Protein AF-A0A962CZW8-F1 (afdb_monomer_lite)

Radius of gyration: 14.14 Å; chains: 1; bounding box: 28×34×34 Å

Sequence (91 aa):
MNDSSAKNLCGFNDWRVPTSQELISIVDNSVTGPSIDSSYFPNTNSWYFWTASPSAYYPSGALCINFFDGSICNNWRGGEIEHVRLVRSGQ

Secondary structure (DSSP, 8-state):
--------BTTB--EEPPPHHHHHHTB-TT--SS-B-TTTSTT--SSEEEEEEEPSS-TTEEEEEETTT--EEEEETT-TT-B---EE---

pLDDT: mean 79.54, std 13.83, range [39.09, 92.12]

Foldseek 3Di:
DDDDPLPCDVPDSQWDFAALVVLLVQAQQVDFQFRGDCVVVPPDGQFWAFGPAAFPVDPQWGWIAGRRRRDIDIDHPPDPGHDTDIDGPDD

Structure (mmCIF, N/CA/C/O backbone):
data_AF-A0A962CZW8-F1
#
_entry.id   AF-A0A962CZW8-F1
#
loop_
_atom_site.group_PDB
_atom_site.id
_atom_site.type_symbol
_atom_site.label_atom_id
_atom_site.label_alt_id
_atom_site.label_comp_id
_atom_site.label_asym_id
_atom_site.label_entity_id
_atom_site.label_seq_id
_atom_site.pdbx_PDB_ins_code
_atom_site.Cartn_x
_atom_site.Cartn_y
_atom_site.Cartn_z
_atom_site.occupancy
_atom_site.B_iso_or_equiv
_atom_site.auth_seq_id
_atom_site.auth_comp_id
_atom_site.auth_asym_id
_atom_site.auth_atom_id
_atom_site.pdbx_PDB_model_num
ATOM 1 N N . MET A 1 1 ? 10.640 -26.330 -20.959 1.00 39.16 1 MET A N 1
ATOM 2 C CA . MET A 1 1 ? 11.134 -25.569 -19.791 1.00 39.16 1 MET A CA 1
ATOM 3 C C . MET A 1 1 ? 10.159 -24.402 -19.626 1.00 39.16 1 MET A C 1
ATOM 5 O O . MET A 1 1 ? 10.266 -23.462 -20.392 1.00 39.16 1 MET A O 1
ATOM 9 N N . ASN A 1 2 ? 8.959 -24.605 -19.070 1.00 42.38 2 ASN A N 1
ATOM 10 C CA . ASN A 1 2 ? 8.574 -24.619 -17.643 1.00 42.38 2 ASN A CA 1
ATOM 11 C C . ASN A 1 2 ? 8.931 -23.326 -16.895 1.00 42.38 2 ASN A C 1
ATOM 13 O O . ASN A 1 2 ? 10.039 -23.256 -16.386 1.00 42.38 2 ASN A O 1
ATOM 17 N N . ASP A 1 3 ? 7.985 -22.378 -16.836 1.00 39.09 3 ASP A N 1
ATOM 18 C CA . ASP A 1 3 ? 7.575 -21.543 -15.679 1.00 39.09 3 ASP A CA 1
ATOM 19 C C . ASP A 1 3 ? 6.552 -20.501 -16.208 1.00 39.09 3 ASP A C 1
ATOM 21 O O . ASP A 1 3 ? 6.732 -20.004 -17.311 1.00 39.09 3 ASP A O 1
ATOM 25 N N . SER A 1 4 ? 5.423 -20.129 -15.609 1.00 46.62 4 SER A N 1
ATOM 26 C CA . SER A 1 4 ? 4.929 -20.262 -14.247 1.00 46.62 4 SER A CA 1
ATOM 27 C C . SER A 1 4 ? 3.403 -20.244 -14.301 1.00 46.62 4 SER A C 1
ATOM 29 O O . SER A 1 4 ? 2.785 -19.341 -14.865 1.00 46.62 4 SER A O 1
ATOM 31 N N . SER A 1 5 ? 2.785 -21.249 -13.701 1.00 43.25 5 SER A N 1
ATOM 32 C CA . SER A 1 5 ? 1.351 -21.318 -13.451 1.00 43.25 5 SER A CA 1
ATOM 33 C C . SER A 1 5 ? 0.895 -20.044 -12.739 1.00 43.25 5 SER A C 1
ATOM 35 O O . SER A 1 5 ? 1.297 -19.805 -11.598 1.00 43.25 5 SER A O 1
ATOM 37 N N . ALA A 1 6 ? 0.029 -19.258 -13.386 1.00 51.84 6 ALA A N 1
ATOM 38 C CA . ALA A 1 6 ? -0.872 -18.350 -12.692 1.00 51.84 6 ALA A CA 1
ATOM 39 C C . ALA A 1 6 ? -1.610 -19.199 -11.652 1.00 51.84 6 ALA A C 1
ATOM 41 O O . ALA A 1 6 ? -2.502 -19.982 -11.984 1.00 51.84 6 ALA A O 1
ATOM 42 N N . LYS A 1 7 ? -1.119 -19.174 -10.409 1.00 55.78 7 LYS A N 1
ATOM 43 C CA . LYS A 1 7 ? -1.694 -19.933 -9.305 1.00 55.78 7 LYS A CA 1
ATOM 44 C C . LYS A 1 7 ? -3.150 -19.494 -9.222 1.00 55.78 7 LYS A C 1
ATOM 46 O O . LYS A 1 7 ? -3.404 -18.323 -8.963 1.00 55.78 7 LYS A O 1
ATOM 51 N N . ASN A 1 8 ? -4.071 -20.423 -9.477 1.00 53.66 8 ASN A N 1
ATOM 52 C CA . ASN A 1 8 ? -5.500 -20.253 -9.234 1.00 53.66 8 ASN A CA 1
ATOM 53 C C . ASN A 1 8 ? -5.703 -19.993 -7.737 1.00 53.66 8 ASN A C 1
ATOM 55 O O . ASN A 1 8 ? -5.972 -20.909 -6.962 1.00 53.66 8 ASN A O 1
ATOM 59 N N . LEU A 1 9 ? -5.511 -18.751 -7.310 1.00 59.34 9 LEU A N 1
ATOM 60 C CA . LEU A 1 9 ? -5.773 -18.326 -5.948 1.00 59.34 9 LEU A CA 1
ATOM 61 C C . LEU A 1 9 ? -7.285 -18.144 -5.852 1.00 59.34 9 LEU A C 1
ATOM 63 O O . LEU A 1 9 ? -7.874 -17.341 -6.574 1.00 59.34 9 LEU A O 1
ATOM 67 N N . CYS A 1 10 ? -7.925 -18.965 -5.020 1.00 63.62 10 CYS A N 1
ATOM 68 C CA . CYS A 1 10 ? -9.380 -18.979 -4.840 1.00 63.62 10 CYS A CA 1
ATOM 69 C C . CYS A 1 10 ? -10.190 -19.163 -6.144 1.00 63.62 10 CYS A C 1
ATOM 71 O O . CYS A 1 10 ? -11.310 -18.674 -6.237 1.00 63.62 10 CYS A O 1
ATOM 73 N N . GLY A 1 11 ? -9.635 -19.860 -7.147 1.00 67.06 11 GLY A N 1
ATOM 74 C CA . GLY A 1 11 ? -10.302 -20.106 -8.438 1.00 67.06 11 GLY A CA 1
ATOM 75 C C . GLY A 1 11 ? -10.219 -18.953 -9.445 1.00 67.06 11 GLY A C 1
ATOM 76 O O . GLY A 1 11 ? -10.850 -19.020 -10.495 1.00 67.06 11 GLY A O 1
ATOM 77 N N . PHE A 1 12 ? -9.432 -17.923 -9.135 1.00 69.38 12 PHE A N 1
ATOM 78 C CA . PHE A 1 12 ? -9.227 -16.747 -9.971 1.00 69.38 12 PHE A CA 1
ATOM 79 C C . PHE A 1 12 ? -7.768 -16.663 -10.430 1.00 69.38 12 PHE A C 1
ATOM 81 O O . PHE A 1 12 ? -6.843 -17.003 -9.684 1.00 69.38 12 PHE A O 1
ATOM 88 N N . ASN A 1 13 ? -7.566 -16.215 -11.667 1.00 73.38 13 ASN A N 1
ATOM 89 C CA . ASN A 1 13 ? -6.258 -16.036 -12.308 1.00 73.38 13 ASN A CA 1
ATOM 90 C C . ASN A 1 13 ? -5.966 -14.562 -12.648 1.00 73.38 13 ASN A C 1
ATOM 92 O O . ASN A 1 13 ? -4.865 -14.231 -13.074 1.00 73.38 13 ASN A O 1
ATOM 96 N N . ASP A 1 14 ? -6.935 -13.682 -12.406 1.00 79.44 14 ASP A N 1
ATOM 97 C CA . ASP A 1 14 ? -6.953 -12.244 -12.666 1.00 79.44 14 ASP A CA 1
ATOM 98 C C . ASP A 1 14 ? -6.378 -11.413 -11.504 1.00 79.44 14 ASP A C 1
ATOM 100 O O . ASP A 1 14 ? -6.630 -10.211 -11.401 1.00 79.44 14 ASP A O 1
ATOM 104 N N . TRP A 1 15 ? -5.595 -12.029 -10.618 1.00 80.88 15 TRP A N 1
ATOM 105 C CA . TRP A 1 15 ? -4.962 -11.330 -9.503 1.00 80.88 15 TRP A CA 1
ATOM 106 C C . TRP A 1 15 ? -3.840 -10.419 -9.980 1.00 80.88 15 TRP A C 1
ATOM 108 O O . TRP A 1 15 ? -2.917 -10.845 -10.673 1.00 80.88 15 TRP A O 1
ATOM 118 N N . ARG A 1 16 ? -3.878 -9.169 -9.530 1.00 85.06 16 ARG A N 1
ATOM 119 C CA . ARG A 1 16 ? -2.809 -8.196 -9.740 1.00 85.06 16 ARG A CA 1
ATOM 120 C C . ARG A 1 16 ? -2.475 -7.462 -8.452 1.00 85.06 16 ARG A C 1
ATOM 122 O O . ARG A 1 16 ? -3.228 -7.480 -7.478 1.00 85.06 16 ARG A O 1
ATOM 129 N N . VAL A 1 17 ? -1.345 -6.770 -8.473 1.00 82.62 17 VAL A N 1
ATOM 130 C CA . VAL A 1 17 ? -0.981 -5.823 -7.418 1.00 82.62 17 VAL A CA 1
ATOM 131 C C . VAL A 1 17 ? -1.844 -4.552 -7.571 1.00 82.62 17 VAL A C 1
ATOM 133 O O . VAL A 1 17 ? -2.039 -4.087 -8.701 1.00 82.62 17 VAL A O 1
ATOM 136 N N . PRO A 1 18 ? -2.396 -3.995 -6.481 1.00 86.38 18 PRO A N 1
ATOM 137 C CA . PRO A 1 18 ? -3.178 -2.767 -6.491 1.00 86.38 18 PRO A CA 1
ATOM 138 C C . PRO A 1 18 ? -2.305 -1.562 -6.802 1.00 86.38 18 PRO A C 1
ATOM 140 O O . PRO A 1 18 ? -1.124 -1.521 -6.466 1.00 86.38 18 PRO A O 1
ATOM 143 N N . THR A 1 19 ? -2.890 -0.549 -7.418 1.00 89.44 19 THR A N 1
ATOM 144 C CA . THR A 1 19 ? -2.263 0.765 -7.560 1.00 89.44 19 THR A CA 1
ATOM 145 C C . THR A 1 19 ? -2.248 1.501 -6.218 1.00 89.44 19 THR A C 1
ATOM 147 O O . THR A 1 19 ? -2.983 1.168 -5.286 1.00 89.44 19 THR A O 1
ATOM 150 N N . SER A 1 20 ? -1.417 2.537 -6.111 1.00 88.38 20 SER A N 1
ATOM 151 C CA . SER A 1 20 ? -1.390 3.398 -4.923 1.00 88.38 20 SER A CA 1
ATOM 152 C C . SER A 1 20 ? -2.741 4.055 -4.644 1.00 88.38 20 SER A C 1
ATOM 154 O O . SER A 1 20 ? -3.137 4.143 -3.489 1.00 88.38 20 SER A O 1
ATOM 156 N N . GLN A 1 21 ? -3.480 4.453 -5.681 1.00 88.25 21 GLN A N 1
ATOM 157 C CA . GLN A 1 21 ? -4.808 5.052 -5.531 1.00 88.25 21 GLN A CA 1
ATOM 158 C C . GLN A 1 21 ? -5.819 4.067 -4.936 1.00 88.25 21 GLN A C 1
ATOM 160 O O . GLN A 1 21 ? -6.605 4.449 -4.075 1.00 88.25 21 GLN A O 1
ATOM 165 N N . GLU A 1 22 ? -5.769 2.798 -5.345 1.00 89.88 22 GLU A N 1
ATOM 166 C CA . GLU A 1 22 ? -6.649 1.762 -4.797 1.00 89.88 22 GLU A CA 1
ATOM 167 C C . GLU A 1 22 ? -6.366 1.512 -3.316 1.00 89.88 22 GLU A C 1
ATOM 169 O O . GLU A 1 22 ? -7.300 1.487 -2.518 1.00 89.88 22 GLU A O 1
ATOM 174 N N . LEU A 1 23 ? -5.092 1.390 -2.921 1.00 88.31 23 LEU A N 1
ATOM 175 C CA . LEU A 1 23 ? -4.751 1.223 -1.505 1.00 88.31 23 LEU A CA 1
ATOM 176 C C . LEU A 1 23 ? -5.091 2.464 -0.674 1.00 88.31 23 LEU A C 1
ATOM 178 O O . LEU A 1 23 ? -5.605 2.317 0.424 1.00 88.31 23 LEU A O 1
ATOM 182 N N . ILE A 1 24 ? -4.865 3.674 -1.186 1.00 89.00 24 ILE A N 1
ATOM 183 C CA . ILE A 1 24 ? -5.225 4.908 -0.470 1.00 89.00 24 ILE A CA 1
ATOM 184 C C . ILE A 1 24 ? -6.742 5.031 -0.312 1.00 89.00 24 ILE A C 1
ATOM 186 O O . ILE A 1 24 ? -7.206 5.505 0.717 1.00 89.00 24 ILE A O 1
ATOM 190 N N . SER A 1 25 ? -7.531 4.575 -1.290 1.00 90.56 25 SER A N 1
ATOM 191 C CA . SER A 1 25 ? -8.995 4.661 -1.207 1.00 90.56 25 SER A CA 1
ATOM 192 C C . SER A 1 25 ? -9.600 3.836 -0.066 1.00 90.56 25 SER A C 1
ATOM 194 O O . SER A 1 25 ? -10.707 4.132 0.373 1.00 90.56 25 SER A O 1
ATOM 196 N N . ILE A 1 26 ? -8.874 2.820 0.412 1.00 90.38 26 ILE A N 1
ATOM 197 C CA . ILE A 1 26 ? -9.280 1.973 1.539 1.00 90.38 26 ILE A CA 1
ATOM 198 C C . ILE A 1 26 ? -8.599 2.368 2.854 1.00 90.38 26 ILE A C 1
ATOM 200 O O . ILE A 1 26 ? -8.871 1.742 3.875 1.00 90.38 26 ILE A O 1
ATOM 204 N N . VAL A 1 27 ? -7.708 3.365 2.844 1.00 90.94 27 VAL A N 1
ATOM 205 C CA . VAL A 1 27 ? -7.111 3.895 4.072 1.00 90.94 27 VAL A CA 1
ATOM 206 C C . VAL A 1 27 ? -8.166 4.693 4.824 1.00 90.94 27 VAL A C 1
ATOM 208 O O . VAL A 1 27 ? -8.746 5.644 4.299 1.00 90.94 27 VAL A O 1
ATOM 211 N N . ASP A 1 28 ? -8.365 4.332 6.083 1.00 90.31 28 ASP A N 1
ATOM 212 C CA . ASP A 1 28 ? -9.175 5.092 7.018 1.00 90.31 28 ASP A CA 1
ATOM 213 C C . ASP A 1 28 ? -8.257 5.942 7.903 1.00 90.31 28 ASP A C 1
ATOM 215 O O . ASP A 1 28 ? -7.606 5.441 8.816 1.00 90.31 28 ASP A O 1
ATOM 219 N N . ASN A 1 29 ? -8.212 7.246 7.624 1.00 86.75 29 ASN A N 1
ATOM 220 C CA . ASN A 1 29 ? -7.397 8.206 8.375 1.00 86.75 29 ASN A CA 1
ATOM 221 C C . ASN A 1 29 ? -7.988 8.563 9.753 1.00 86.75 29 ASN A C 1
ATOM 223 O O . ASN A 1 29 ? -7.370 9.324 10.497 1.00 86.75 29 ASN A O 1
ATOM 227 N N . SER A 1 30 ? -9.191 8.080 10.089 1.00 88.25 30 SER A N 1
ATOM 228 C CA . SER A 1 30 ? -9.801 8.292 11.408 1.00 88.25 30 SER A CA 1
ATOM 229 C C . SER A 1 30 ? -9.297 7.306 12.465 1.00 88.25 30 SER A C 1
ATOM 231 O O . SER A 1 30 ? -9.453 7.553 13.663 1.00 88.25 30 SER A O 1
ATOM 233 N N . VAL A 1 31 ? -8.655 6.219 12.031 1.00 86.50 31 VAL A N 1
AT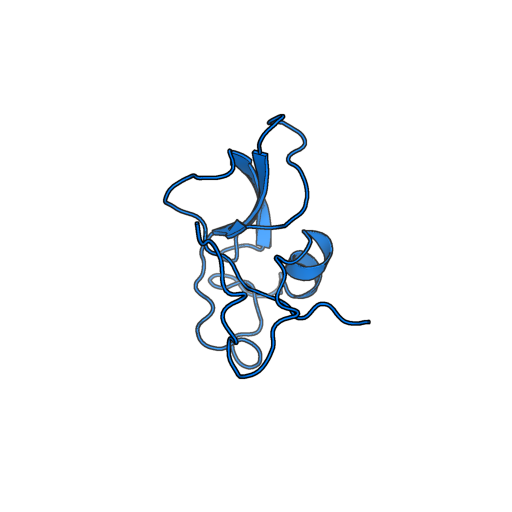OM 234 C CA . VAL A 1 31 ? -8.108 5.166 12.887 1.00 86.50 31 VAL A CA 1
ATOM 235 C C . VAL A 1 31 ? -6.632 4.939 12.572 1.00 86.50 31 VAL A C 1
ATOM 237 O O . VAL A 1 31 ? -6.162 5.183 11.463 1.00 86.50 31 VAL A O 1
ATOM 240 N N . THR A 1 32 ? -5.870 4.483 13.561 1.00 85.81 32 THR A N 1
ATOM 241 C CA . THR A 1 32 ? -4.457 4.125 13.393 1.00 85.81 32 THR A CA 1
ATOM 242 C C . THR A 1 32 ? -4.200 2.742 13.972 1.00 85.81 32 THR A C 1
ATOM 244 O O . THR A 1 32 ? -4.811 2.337 14.961 1.00 85.81 32 THR A O 1
ATOM 247 N N . GLY A 1 33 ? -3.294 2.002 13.334 1.00 80.88 33 GLY A N 1
ATOM 248 C CA . GLY A 1 33 ? -2.844 0.691 13.793 1.00 80.88 33 GLY A CA 1
ATOM 249 C C . GLY A 1 33 ? -3.898 -0.435 13.804 1.00 80.88 33 GLY A C 1
ATOM 250 O O . GLY A 1 33 ? -4.097 -1.017 14.871 1.00 80.88 33 GLY A O 1
ATOM 251 N N . PRO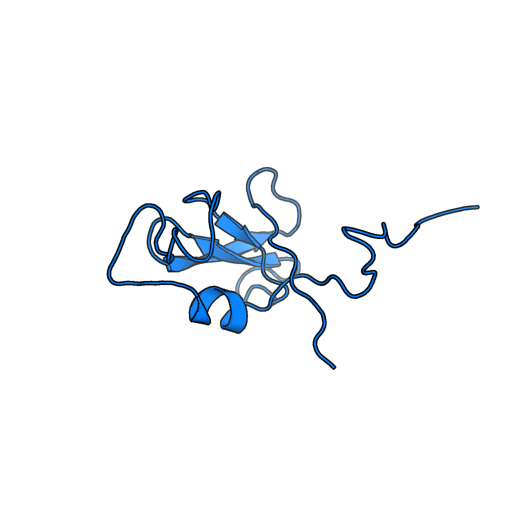 A 1 34 ? -4.496 -0.847 12.666 1.00 86.50 34 PRO A N 1
ATOM 252 C CA . PRO A 1 34 ? -4.244 -0.393 11.298 1.00 86.50 34 PRO A CA 1
ATOM 253 C C . PRO A 1 34 ? -5.224 0.706 10.829 1.00 86.50 34 PRO A C 1
ATOM 255 O O . PRO A 1 34 ? -6.391 0.702 11.207 1.00 86.50 34 PRO A O 1
ATOM 258 N N . SER A 1 35 ? -4.769 1.623 9.971 1.00 92.12 35 SER A N 1
ATOM 259 C CA . SER A 1 35 ? -5.537 2.706 9.335 1.00 92.12 35 SER A CA 1
ATOM 260 C C . SER A 1 35 ? -6.443 2.197 8.208 1.00 92.12 35 SER A C 1
ATOM 262 O O . SER A 1 35 ? -6.328 2.574 7.042 1.00 92.12 35 SER A O 1
ATOM 264 N N . ILE A 1 36 ? -7.313 1.250 8.541 1.00 91.38 36 ILE A N 1
ATOM 265 C CA . ILE A 1 36 ? -8.231 0.580 7.622 1.00 91.38 36 ILE A CA 1
ATOM 266 C C . ILE A 1 36 ? -9.404 0.005 8.411 1.00 91.38 36 ILE A C 1
ATOM 268 O O . ILE A 1 36 ? -9.250 -0.412 9.561 1.00 91.38 36 ILE A O 1
ATOM 272 N N . ASP A 1 37 ? -10.569 -0.089 7.773 1.00 90.06 37 ASP A N 1
ATOM 273 C CA . ASP A 1 37 ? -11.714 -0.788 8.348 1.00 90.06 37 ASP A CA 1
ATOM 274 C C . ASP A 1 37 ? -11.404 -2.288 8.519 1.00 90.06 37 ASP A C 1
ATOM 276 O O . ASP A 1 37 ? -11.476 -3.088 7.580 1.00 90.06 37 ASP A O 1
ATOM 280 N N . SER A 1 38 ? -11.056 -2.675 9.746 1.00 87.69 38 SER A N 1
ATOM 281 C CA . SER A 1 38 ? -10.738 -4.058 10.111 1.00 87.69 38 SER A CA 1
ATOM 282 C C . SER A 1 38 ? -11.950 -4.994 10.083 1.00 87.69 38 SER A C 1
ATOM 284 O O . SER A 1 38 ? -11.764 -6.211 10.012 1.00 87.69 38 SER A O 1
ATOM 286 N N . SER A 1 39 ? -13.177 -4.459 10.090 1.00 88.81 39 SER A N 1
ATOM 287 C CA . SER A 1 39 ? -14.396 -5.258 9.943 1.00 88.81 39 SER A CA 1
ATOM 288 C C . SER A 1 39 ? -14.581 -5.728 8.499 1.00 88.81 39 SER A C 1
ATOM 290 O O . SER A 1 39 ? -14.932 -6.885 8.265 1.00 88.81 39 SER A O 1
ATOM 292 N N . TYR A 1 40 ? -14.263 -4.864 7.530 1.00 87.75 40 TYR A N 1
ATOM 293 C CA . TYR A 1 40 ? -14.325 -5.186 6.105 1.00 87.75 40 TYR A CA 1
ATOM 294 C C . TYR A 1 40 ? -13.053 -5.885 5.606 1.00 87.75 40 TYR A C 1
ATOM 296 O O . TYR A 1 40 ? -13.093 -6.732 4.711 1.00 87.75 40 TYR A O 1
ATOM 304 N N . PHE A 1 41 ? -11.907 -5.565 6.208 1.00 87.25 41 PHE A N 1
ATOM 305 C CA . PHE A 1 41 ? -10.603 -6.108 5.848 1.00 87.25 41 PHE A CA 1
ATOM 306 C C . PHE A 1 41 ? -9.927 -6.817 7.034 1.00 87.25 41 PHE A C 1
ATOM 308 O O . PHE A 1 41 ? -8.863 -6.382 7.498 1.00 87.25 41 PHE A O 1
ATOM 315 N N . PRO A 1 42 ? -10.507 -7.935 7.509 1.00 82.00 42 PRO A N 1
ATOM 316 C CA . PRO A 1 42 ? -9.958 -8.679 8.632 1.00 82.00 42 PRO A CA 1
ATOM 317 C C . PRO A 1 42 ? -8.566 -9.228 8.295 1.00 82.00 42 PRO A C 1
ATOM 319 O O . PRO A 1 42 ? -8.287 -9.601 7.154 1.00 82.00 42 PRO A O 1
ATOM 322 N N . ASN A 1 43 ? -7.700 -9.313 9.307 1.00 83.00 43 ASN A N 1
ATOM 323 C CA . ASN A 1 43 ? -6.295 -9.740 9.196 1.00 83.00 43 ASN A CA 1
ATOM 324 C C . ASN A 1 43 ? -5.384 -8.788 8.397 1.00 83.00 43 ASN A C 1
ATOM 326 O O . ASN A 1 43 ? -4.348 -9.208 7.880 1.00 83.00 43 ASN A O 1
ATOM 330 N N . THR A 1 44 ? -5.748 -7.508 8.287 1.00 84.38 44 THR A N 1
ATOM 331 C CA . THR A 1 44 ? -4.823 -6.496 7.762 1.00 84.38 44 THR A CA 1
ATOM 332 C C . THR A 1 44 ? -3.873 -6.056 8.869 1.00 84.38 44 THR A C 1
ATOM 334 O O . THR A 1 44 ? -4.301 -5.463 9.856 1.00 84.38 44 THR A O 1
ATOM 337 N N . ASN A 1 45 ? -2.582 -6.342 8.710 1.00 84.19 45 ASN A N 1
ATOM 338 C CA . ASN A 1 45 ? -1.558 -5.857 9.630 1.00 84.19 45 ASN A CA 1
ATOM 339 C C . ASN A 1 45 ? -1.214 -4.390 9.345 1.00 84.19 45 ASN A C 1
ATOM 341 O O . ASN A 1 45 ? -1.257 -3.937 8.203 1.00 84.19 45 ASN A O 1
ATOM 345 N N . SER A 1 46 ? -0.782 -3.679 10.383 1.00 86.81 46 SER A N 1
ATOM 346 C CA . SER A 1 46 ? -0.298 -2.292 10.337 1.00 86.81 46 SER A CA 1
ATOM 347 C C . SER A 1 46 ? 1.110 -2.186 9.731 1.00 86.81 46 SER A C 1
ATOM 349 O O . SER A 1 46 ? 2.027 -1.649 10.349 1.00 86.81 46 SER A O 1
ATOM 351 N N . TRP A 1 47 ? 1.313 -2.788 8.562 1.00 87.81 47 TRP A N 1
ATOM 352 C CA . TRP A 1 47 ? 2.604 -2.895 7.883 1.00 87.81 47 TRP A CA 1
ATOM 353 C C . TRP A 1 47 ? 2.607 -2.123 6.565 1.00 87.81 47 TRP A C 1
ATOM 355 O O . TRP A 1 47 ? 1.595 -1.559 6.145 1.00 87.81 47 TRP A O 1
ATOM 365 N N . TYR A 1 48 ? 3.764 -2.102 5.907 1.00 87.88 48 TYR A N 1
ATOM 366 C CA . TYR A 1 48 ? 3.913 -1.552 4.567 1.00 87.88 48 TYR A CA 1
ATOM 367 C C . TYR A 1 48 ? 3.378 -2.532 3.529 1.00 87.88 48 TYR A C 1
ATOM 369 O O . TYR A 1 48 ? 3.725 -3.716 3.547 1.00 87.88 48 TYR A O 1
ATOM 377 N N . PHE A 1 49 ? 2.559 -2.027 2.611 1.00 87.88 49 PHE A N 1
ATOM 378 C CA . PHE A 1 49 ? 2.007 -2.790 1.501 1.00 87.88 49 PHE A CA 1
ATOM 379 C C . PHE A 1 49 ? 2.462 -2.220 0.166 1.00 87.88 49 PHE A C 1
ATOM 381 O O . PHE A 1 49 ? 2.312 -1.026 -0.091 1.00 87.88 49 PHE A O 1
ATOM 388 N N . TRP A 1 50 ? 2.985 -3.086 -0.697 1.00 88.88 50 TRP A N 1
ATOM 389 C CA . TRP A 1 50 ? 3.409 -2.735 -2.043 1.00 88.88 50 TRP A CA 1
ATOM 390 C C . TRP A 1 50 ? 2.241 -2.355 -2.946 1.00 88.88 50 TRP A C 1
ATOM 392 O O . TRP A 1 50 ? 1.176 -2.975 -2.926 1.00 88.88 50 TRP A O 1
ATOM 402 N N . THR A 1 51 ? 2.508 -1.392 -3.824 1.00 87.12 51 THR A N 1
ATOM 403 C CA . THR A 1 51 ? 1.622 -1.021 -4.924 1.00 87.12 51 THR A CA 1
ATOM 404 C C . THR A 1 51 ? 2.282 -1.307 -6.273 1.00 87.12 51 THR A C 1
ATOM 406 O O . THR A 1 51 ? 3.499 -1.454 -6.396 1.00 87.12 51 THR A O 1
ATOM 409 N N . ALA A 1 52 ? 1.474 -1.363 -7.326 1.00 86.25 52 ALA A N 1
ATOM 410 C CA . ALA A 1 52 ? 1.939 -1.445 -8.701 1.00 86.25 52 ALA A CA 1
ATOM 411 C C . ALA A 1 52 ? 2.538 -0.116 -9.193 1.00 86.25 52 ALA A C 1
ATOM 413 O O . ALA A 1 52 ? 3.280 -0.124 -10.176 1.00 86.25 52 ALA A O 1
ATOM 414 N N . SER A 1 53 ? 2.255 1.000 -8.511 1.00 88.25 53 SER A N 1
ATOM 415 C CA . SER A 1 53 ? 2.696 2.337 -8.907 1.00 88.25 53 SER A CA 1
ATOM 416 C C . SER A 1 53 ? 4.221 2.483 -8.792 1.00 88.25 53 SER A C 1
ATOM 418 O O . SER A 1 53 ? 4.798 2.061 -7.784 1.00 88.25 53 SER A O 1
ATOM 420 N N . PRO A 1 54 ? 4.896 3.077 -9.793 1.00 87.38 54 PRO A N 1
ATOM 421 C CA . PRO A 1 54 ? 6.337 3.299 -9.746 1.00 87.38 54 PRO A CA 1
ATOM 422 C C . PRO A 1 54 ? 6.705 4.313 -8.659 1.00 87.38 54 PRO A C 1
ATOM 424 O O . PRO A 1 54 ? 5.948 5.243 -8.380 1.00 87.38 54 PRO A O 1
ATOM 427 N N . SER A 1 55 ? 7.881 4.138 -8.057 1.00 86.19 55 SER A N 1
ATOM 428 C CA . SER A 1 55 ? 8.437 5.137 -7.143 1.00 86.19 55 SER A CA 1
ATOM 429 C C . SER A 1 55 ? 8.858 6.389 -7.914 1.00 86.19 55 SER A C 1
ATOM 431 O O . SER A 1 55 ? 9.415 6.296 -9.005 1.00 86.19 55 SER A O 1
ATOM 433 N N . ALA A 1 56 ? 8.648 7.562 -7.315 1.00 85.56 56 ALA A N 1
ATOM 434 C CA . ALA A 1 56 ? 9.150 8.823 -7.860 1.00 85.56 56 ALA A CA 1
ATOM 435 C C . ALA A 1 56 ? 10.657 9.029 -7.606 1.00 85.56 56 ALA A C 1
ATOM 437 O O . ALA A 1 56 ? 11.294 9.815 -8.301 1.00 85.56 56 ALA A O 1
ATOM 438 N N . TYR A 1 57 ? 11.224 8.336 -6.612 1.00 84.56 57 TYR A N 1
ATOM 439 C CA . TYR A 1 57 ? 12.613 8.517 -6.173 1.00 84.56 57 TYR A CA 1
ATOM 440 C C . TYR A 1 57 ? 13.544 7.410 -6.666 1.00 84.56 57 TYR A C 1
ATOM 442 O O . TYR A 1 57 ? 14.736 7.650 -6.855 1.00 84.56 57 TYR A O 1
ATOM 450 N N . TYR A 1 58 ? 13.014 6.205 -6.884 1.00 83.00 58 TYR A N 1
ATOM 451 C CA . TYR A 1 58 ? 13.807 5.039 -7.253 1.00 83.00 58 TYR A CA 1
ATOM 452 C C . TYR A 1 58 ? 13.394 4.510 -8.632 1.00 83.00 58 TYR A C 1
ATOM 454 O O . TYR A 1 58 ? 12.253 4.074 -8.791 1.00 83.00 58 TYR A O 1
ATOM 462 N N . PRO A 1 59 ? 14.309 4.468 -9.621 1.00 82.81 59 PRO A N 1
ATOM 463 C CA . PRO A 1 59 ? 13.984 4.069 -10.994 1.00 82.81 59 PRO A CA 1
ATOM 464 C C . PRO A 1 59 ? 13.500 2.615 -11.122 1.00 82.81 59 PRO A C 1
ATOM 466 O O . PRO A 1 59 ? 12.752 2.302 -12.042 1.00 82.81 59 PRO A O 1
ATOM 469 N N . SER A 1 60 ? 13.868 1.745 -10.175 1.00 84.88 60 SER A N 1
ATOM 470 C CA . SER A 1 60 ? 13.377 0.357 -10.079 1.00 84.88 60 SER A CA 1
ATOM 471 C C . SER A 1 60 ? 12.550 0.117 -8.809 1.00 84.88 60 SER A C 1
ATOM 473 O O . SER A 1 60 ? 12.418 -1.016 -8.342 1.00 84.88 60 SER A O 1
ATOM 475 N N . GLY A 1 61 ? 12.029 1.187 -8.207 1.00 86.31 61 GLY A N 1
ATOM 476 C CA . GLY A 1 61 ? 11.209 1.124 -7.005 1.00 86.31 61 GLY A CA 1
ATOM 477 C C . GLY A 1 61 ? 9.710 1.136 -7.274 1.00 86.31 61 GLY A C 1
ATOM 478 O O . GLY A 1 61 ? 9.238 1.291 -8.403 1.00 86.31 61 GLY A O 1
ATOM 479 N N . ALA A 1 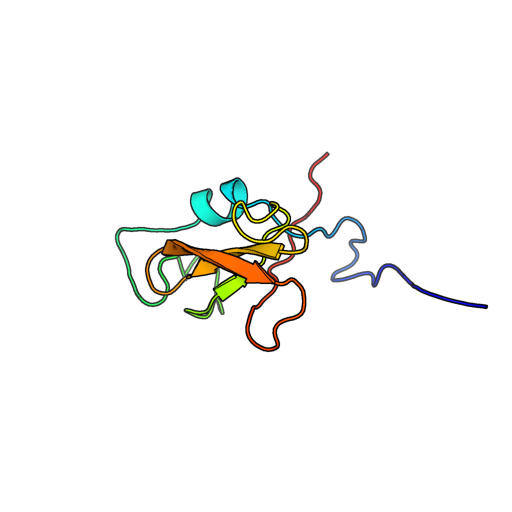62 ? 8.948 0.992 -6.201 1.00 88.50 62 ALA A N 1
ATOM 480 C CA . ALA A 1 62 ? 7.505 1.164 -6.188 1.00 88.50 62 ALA A CA 1
ATOM 481 C C . ALA A 1 62 ? 7.076 2.049 -5.015 1.00 88.50 62 ALA A C 1
ATOM 483 O O . ALA A 1 62 ? 7.852 2.327 -4.094 1.00 88.50 62 ALA A O 1
ATOM 484 N N . LEU A 1 63 ? 5.831 2.512 -5.070 1.00 90.25 63 LEU A N 1
ATOM 485 C CA . LEU A 1 63 ? 5.181 3.094 -3.906 1.00 90.25 63 LEU A CA 1
ATOM 486 C C . LEU A 1 63 ? 4.683 1.984 -2.985 1.00 90.25 63 LEU A C 1
ATOM 488 O O . LEU A 1 63 ? 4.222 0.933 -3.443 1.00 90.25 63 LEU A O 1
ATOM 492 N N . CYS A 1 64 ? 4.725 2.255 -1.693 1.00 89.00 64 CYS A N 1
ATOM 493 C CA . CYS A 1 64 ? 4.122 1.440 -0.659 1.00 89.00 64 CYS A CA 1
ATOM 494 C C . CYS A 1 64 ? 3.209 2.301 0.218 1.00 89.00 64 CYS A C 1
ATOM 496 O O . CYS A 1 64 ? 3.386 3.514 0.299 1.00 89.00 64 CYS A O 1
ATOM 498 N N . ILE A 1 65 ? 2.208 1.682 0.838 1.00 90.00 65 ILE A N 1
ATOM 499 C CA . ILE A 1 65 ? 1.305 2.335 1.791 1.00 90.00 65 ILE A CA 1
ATOM 500 C C . ILE A 1 65 ? 1.530 1.717 3.162 1.00 90.00 65 ILE A C 1
ATOM 502 O O . ILE A 1 65 ? 1.497 0.495 3.301 1.00 90.00 65 ILE A O 1
A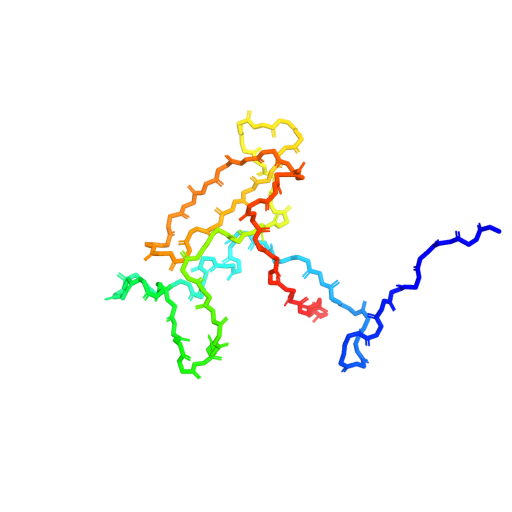TOM 506 N N . ASN A 1 66 ? 1.772 2.552 4.164 1.00 90.31 66 ASN A N 1
ATOM 507 C CA . ASN A 1 66 ? 1.852 2.136 5.552 1.00 90.31 66 ASN A CA 1
ATOM 508 C C . ASN A 1 66 ? 0.446 2.091 6.149 1.00 90.31 66 ASN A C 1
ATOM 510 O O . ASN A 1 66 ? -0.155 3.134 6.383 1.00 90.31 66 ASN A O 1
ATOM 514 N N . PHE A 1 67 ? -0.074 0.903 6.447 1.00 90.12 67 PHE A N 1
ATOM 515 C CA . PHE A 1 67 ? -1.367 0.784 7.126 1.00 90.12 67 PHE A CA 1
ATOM 516 C C . PHE A 1 67 ? -1.284 1.044 8.629 1.00 90.12 67 PHE A C 1
ATOM 518 O O . PHE A 1 67 ? -2.256 0.818 9.328 1.00 90.12 67 PHE A O 1
ATOM 525 N N . PHE A 1 68 ? -0.160 1.493 9.185 1.00 90.25 68 PHE A N 1
ATOM 526 C CA . PHE A 1 68 ? -0.165 2.019 10.549 1.00 90.25 68 PHE A CA 1
ATOM 527 C C . PHE A 1 68 ? -0.858 3.387 10.624 1.00 90.25 68 PHE A C 1
ATOM 529 O O . PHE A 1 68 ? -1.675 3.607 11.517 1.00 90.25 68 PHE A O 1
ATOM 536 N N . ASP A 1 69 ? -0.555 4.277 9.677 1.00 88.81 69 ASP A N 1
ATOM 537 C CA . ASP A 1 69 ? -0.983 5.682 9.674 1.00 88.81 69 ASP A CA 1
ATOM 538 C C . ASP A 1 69 ? -1.524 6.181 8.321 1.00 88.81 69 ASP A C 1
ATOM 540 O O . ASP A 1 69 ? -1.936 7.329 8.213 1.00 88.81 69 ASP A O 1
ATOM 544 N N . GLY A 1 70 ? -1.530 5.343 7.283 1.00 89.00 70 GLY A N 1
ATOM 545 C CA . GLY A 1 70 ? -1.977 5.705 5.937 1.00 89.00 70 GLY A CA 1
ATOM 546 C C . GLY A 1 70 ? -0.920 6.398 5.073 1.00 89.00 70 GLY A C 1
ATOM 547 O O . GLY A 1 70 ? -1.232 6.836 3.965 1.00 89.00 70 GLY A O 1
ATOM 548 N N . SER A 1 71 ? 0.326 6.519 5.542 1.00 90.25 71 SER A N 1
ATOM 549 C CA . SER A 1 71 ? 1.375 7.253 4.826 1.00 90.25 71 SER A CA 1
ATOM 550 C C . SER A 1 71 ? 1.880 6.529 3.571 1.00 90.25 71 SER A C 1
ATOM 552 O O . SER A 1 71 ? 1.902 5.300 3.483 1.00 90.25 71 SER A O 1
ATOM 554 N N . ILE A 1 72 ? 2.316 7.312 2.577 1.00 89.88 72 ILE A N 1
ATOM 555 C CA . ILE A 1 72 ? 2.925 6.804 1.342 1.00 89.88 72 ILE A CA 1
ATOM 556 C C . ILE A 1 72 ? 4.441 6.725 1.528 1.00 89.88 72 ILE A C 1
ATOM 558 O O . ILE A 1 72 ? 5.084 7.709 1.890 1.00 89.88 72 ILE A O 1
ATOM 562 N N . CYS A 1 73 ? 5.026 5.581 1.196 1.00 87.94 73 CYS A N 1
ATOM 563 C CA . CYS A 1 73 ? 6.463 5.356 1.160 1.00 87.94 73 CYS A CA 1
ATOM 564 C C . CYS A 1 73 ? 6.951 5.010 -0.251 1.00 87.94 73 CYS A C 1
ATOM 566 O O . CYS A 1 73 ? 6.188 4.621 -1.134 1.00 87.94 73 CYS A O 1
ATOM 568 N N . ASN A 1 74 ? 8.249 5.197 -0.473 1.00 88.00 74 ASN A N 1
ATOM 569 C CA . ASN A 1 74 ? 8.943 4.871 -1.713 1.00 88.00 74 ASN A CA 1
ATOM 570 C C . ASN A 1 74 ? 10.064 3.903 -1.371 1.00 88.00 74 ASN A C 1
ATOM 572 O O . ASN A 1 74 ? 10.872 4.224 -0.503 1.00 88.00 74 ASN A O 1
ATOM 576 N N . ASN A 1 75 ? 10.136 2.757 -2.043 1.00 84.75 75 ASN A N 1
ATOM 577 C CA . ASN A 1 75 ? 11.224 1.814 -1.807 1.00 84.75 75 ASN A CA 1
ATOM 578 C C . ASN A 1 75 ? 11.567 1.005 -3.069 1.00 84.75 75 ASN A C 1
ATOM 580 O O . ASN A 1 75 ? 10.811 0.998 -4.044 1.00 84.75 75 ASN A O 1
ATOM 584 N N . TRP A 1 76 ? 12.720 0.339 -3.070 1.00 81.88 76 TRP A N 1
ATOM 585 C CA . TRP A 1 76 ? 13.149 -0.569 -4.134 1.00 81.88 76 TRP A CA 1
ATOM 586 C C . TRP A 1 76 ? 12.292 -1.833 -4.157 1.00 81.88 76 TRP A C 1
ATOM 588 O O . TRP A 1 76 ? 12.033 -2.426 -3.114 1.00 81.88 76 TRP A O 1
ATOM 598 N N . ARG A 1 77 ? 11.888 -2.291 -5.348 1.00 72.00 77 ARG A N 1
ATOM 599 C CA . ARG A 1 77 ? 11.170 -3.567 -5.471 1.00 72.00 77 ARG A CA 1
ATOM 600 C C . ARG A 1 77 ? 12.091 -4.711 -5.033 1.00 72.00 77 ARG A C 1
ATOM 602 O O . ARG A 1 77 ? 13.193 -4.833 -5.561 1.00 72.00 77 ARG A O 1
ATOM 609 N N . GLY A 1 78 ? 11.622 -5.556 -4.114 1.00 62.97 78 GLY A N 1
ATOM 610 C CA . GLY A 1 78 ? 12.370 -6.723 -3.626 1.00 62.97 78 GLY A CA 1
ATOM 611 C C . GLY A 1 78 ? 13.014 -6.565 -2.245 1.00 62.97 78 GLY A C 1
ATOM 612 O O . GLY A 1 78 ? 13.834 -7.402 -1.879 1.00 62.97 78 GLY A O 1
ATOM 613 N N . GLY A 1 79 ? 12.656 -5.527 -1.480 1.00 64.31 79 GLY A N 1
ATOM 614 C CA . GLY A 1 79 ? 12.924 -5.496 -0.041 1.00 64.31 79 GLY A CA 1
ATOM 615 C C . GLY A 1 79 ? 12.205 -6.635 0.697 1.00 64.31 79 GLY A C 1
ATOM 616 O O . GLY A 1 79 ? 11.148 -7.095 0.272 1.00 64.31 79 GLY A O 1
ATOM 617 N N . GLU A 1 80 ? 12.779 -7.107 1.806 1.00 60.00 80 GLU A N 1
ATOM 618 C CA . GLU A 1 80 ? 12.255 -8.252 2.576 1.00 60.00 80 GLU A CA 1
ATOM 619 C C . GLU A 1 80 ? 11.001 -7.929 3.413 1.00 60.00 80 GLU A C 1
ATOM 621 O O . GLU A 1 80 ? 10.466 -8.807 4.086 1.00 60.00 80 GLU A O 1
ATOM 626 N N . ILE A 1 81 ? 10.542 -6.674 3.419 1.00 62.75 81 ILE A N 1
ATOM 627 C CA . ILE A 1 81 ? 9.709 -6.142 4.508 1.00 62.75 81 ILE A CA 1
ATOM 628 C C . ILE A 1 81 ? 8.299 -5.723 4.097 1.00 62.75 81 ILE A C 1
ATOM 630 O O . ILE A 1 81 ? 7.484 -5.459 4.985 1.00 62.75 81 ILE A O 1
ATOM 634 N N . GLU A 1 82 ? 7.973 -5.652 2.803 1.00 68.44 82 GLU A N 1
ATOM 635 C CA . GLU A 1 82 ? 6.643 -5.195 2.397 1.00 68.44 82 GLU A CA 1
ATOM 636 C C . GLU A 1 82 ? 5.718 -6.311 1.900 1.00 68.44 82 GLU A C 1
ATOM 638 O O . GLU A 1 82 ? 6.085 -7.243 1.181 1.00 68.44 82 GLU A O 1
ATOM 643 N N . HIS A 1 83 ? 4.460 -6.181 2.306 1.00 79.94 83 HIS A N 1
ATOM 644 C CA . HIS A 1 83 ? 3.395 -7.141 2.079 1.00 79.94 83 HIS A CA 1
ATOM 645 C C . HIS A 1 83 ? 2.701 -6.835 0.756 1.00 79.94 83 HIS A C 1
ATOM 647 O O . HIS A 1 83 ? 2.648 -5.691 0.310 1.00 79.94 83 HIS A O 1
ATOM 653 N N . VAL A 1 84 ? 2.131 -7.846 0.107 1.00 77.75 84 VAL A N 1
ATOM 654 C CA . VAL A 1 84 ? 1.347 -7.640 -1.116 1.00 77.75 84 VAL A CA 1
ATOM 655 C C . VAL A 1 84 ? -0.089 -8.037 -0.834 1.00 77.75 84 VAL A C 1
ATOM 657 O O . VAL A 1 84 ? -0.375 -9.185 -0.499 1.00 77.75 84 VAL A O 1
ATOM 660 N N . ARG A 1 85 ? -1.007 -7.088 -1.010 1.00 77.06 85 ARG A N 1
ATOM 661 C CA . ARG A 1 85 ? -2.435 -7.382 -1.074 1.00 77.06 85 ARG A CA 1
ATOM 662 C C . ARG A 1 85 ? -2.799 -7.551 -2.534 1.00 77.06 85 ARG A C 1
ATOM 664 O O . ARG A 1 85 ? -2.655 -6.601 -3.282 1.00 77.06 85 ARG A O 1
ATOM 671 N N . LEU A 1 86 ? -3.252 -8.724 -2.951 1.00 80.88 86 LEU A N 1
ATOM 672 C CA . LEU A 1 86 ? -3.715 -8.909 -4.325 1.00 80.88 86 LEU A CA 1
ATOM 673 C C . LEU A 1 86 ? -5.141 -8.376 -4.470 1.00 80.88 86 LEU A C 1
ATOM 675 O O . LEU A 1 86 ? -5.982 -8.573 -3.592 1.00 80.88 86 LEU A O 1
ATOM 679 N N . VAL A 1 87 ? -5.410 -7.720 -5.593 1.00 81.19 87 VAL A N 1
ATOM 680 C CA . VAL A 1 87 ? -6.752 -7.298 -5.999 1.00 81.19 87 VAL A CA 1
ATOM 681 C C . VAL A 1 87 ? -7.114 -7.966 -7.314 1.00 81.19 87 VAL A C 1
ATOM 683 O O . VAL A 1 87 ? -6.241 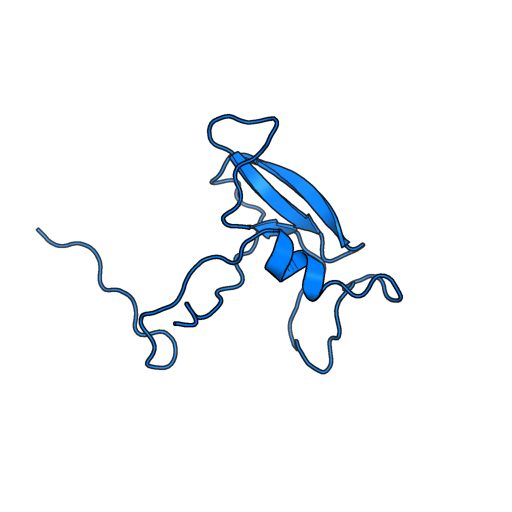-8.377 -8.083 1.00 81.19 87 VAL A O 1
ATOM 686 N N . ARG A 1 88 ? -8.411 -8.096 -7.573 1.00 81.81 88 ARG A N 1
ATOM 687 C CA . ARG A 1 88 ? -8.890 -8.632 -8.842 1.00 81.81 88 ARG A CA 1
ATOM 688 C C . ARG A 1 88 ? -8.761 -7.577 -9.931 1.00 81.81 88 ARG A C 1
ATOM 690 O O . ARG A 1 88 ? -9.070 -6.406 -9.709 1.00 81.81 88 ARG A O 1
ATOM 697 N N . SER A 1 89 ? -8.319 -7.994 -11.108 1.00 67.38 89 SER A N 1
ATOM 698 C CA . SER A 1 89 ? -8.362 -7.172 -12.312 1.00 67.38 89 SER A CA 1
ATOM 699 C C . SER A 1 89 ? -9.821 -7.081 -12.748 1.00 67.38 89 SER A C 1
ATOM 701 O O . SER A 1 89 ? -10.293 -7.895 -13.533 1.00 67.38 89 SER A O 1
ATOM 703 N N . GLY A 1 90 ? -10.560 -6.142 -12.154 1.00 59.38 90 GLY A N 1
ATOM 704 C CA . GLY A 1 90 ? -11.887 -5.775 -12.634 1.00 59.38 90 GLY A CA 1
ATOM 705 C C . GLY A 1 90 ? -11.786 -5.381 -14.105 1.00 59.38 90 GLY A C 1
ATOM 706 O O . GLY A 1 90 ? -10.929 -4.571 -14.461 1.00 59.38 90 GLY A O 1
ATOM 707 N N . GLN A 1 91 ? -12.594 -6.035 -14.934 1.00 43.94 91 GLN A N 1
ATOM 708 C CA . GLN A 1 91 ? -12.788 -5.718 -16.344 1.00 43.94 91 GLN A CA 1
ATOM 709 C C . GLN A 1 91 ? -13.698 -4.497 -16.485 1.00 43.94 91 GLN A C 1
ATOM 711 O O . GLN A 1 91 ? -14.621 -4.369 -15.647 1.00 43.94 91 GLN A O 1
#

=== Feature glossary ===
Key to the feature types in this record:

pLDDT. pLDDT is the predicted lDDT-Cα score: AlphaFold's confidence that the local environment of each residue (all inter-atomic distances within 15 Å) is correctly placed. It is a per-residue number between 0 and 100, with higher meaning more reliable.

Radius of gyration, Cα contacts, bounding box. The geometric summary reports three shape descriptors. Rg (radius of gyration) measures how spread out the Cα atoms are about their centre of mass; compact globular proteins have small Rg, elongated or unfolded ones large. Cα contacts (<8 Å, |i−j|>4) count long-range residue pairs in spatial proximity — high for tightly packed folds, near zero for rods or random coil. The bounding-box extents give the protein's footprint along x, y, z in Å.

Backbone torsions (φ/ψ). Backbone dihedral angles. Every residue except chain termini has a φ (preceding-C → N → Cα → C) and a ψ (N → Cα → C → next-N). They are reported in degrees following the IUPAC sign convention. Secondary structure is essentially a statement about which (φ, ψ) basin each residue occupies.

Contact-map, Ramachandran, and PAE plots. Plot images: a contact map (which residues are close in 3D, as an N×N binary image), a Ramachandran scatter (backbone torsion angles, revealing secondary-structure composition at a glance), and — for AlphaFold structures — a PAE heatmap (pairwise prediction confidence).

Predicted aligned error. Predicted Aligned Error (PAE) is an AlphaFold confidence matrix: entry (i, j) is the expected error in the position of residue j, in ångströms, when the prediction is superimposed on the true structure at residue i. Low PAE within a block of residues means that block is internally rigid and well-predicted; high PAE between two blocks means their relative placement is uncertain even if each block individually is confident.

Secondary structure (3-state, P-SEA). Three-state secondary structure (P-SEA) collapses the eight DSSP classes into helix (a), strand (b), and coil (c). P-SEA assigns these from Cα geometry alone — distances and angles — without requiring backbone oxygens, so it works on any Cα trace.

Solvent-accessible surface area. Solvent-accessible surface area (SASA) is the area in Å² traced out by the centre of a 1.4 Å probe sphere (a water molecule) rolled over the protein's van der Waals surface (Shrake–Rupley / Lee–Richards construction). Buried residues have near-zero SASA; fully exposed residues can exceed 200 Å². The total SASA scales roughly with the number of surface residues.

Foldseek 3Di. The Foldseek 3Di string encodes local tertiary geometry as a 20-letter alphabet — one character per residue — derived from the relative positions of nearby Cα atoms. Unlike the amino-acid sequence, 3Di is a direct function of the 3D structure, so two proteins with the same fold have similar 3Di strings even at low sequence identity.

B-factor. For experimental (PDB) structures, the B-factor (temperature factor) quantifies the positional spread of each atom in the crystal — a combination of thermal vibration and static disorder — in units of Å². High B-factors mark flexible loops or poorly resolved regions; low B-factors mark the rigid, well-ordered core.

mmCIF coordinates. The mmCIF block holds the 3D Cartesian coordinates of each backbone atom (N, Cα, C, O) in ångströms. mmCIF is the PDB's canonical archive format — a tagged-loop text representation of the atomic model.

InterPro / GO / CATH / organism. Functional annotations link the protein to curated databases. InterPro entries identify conserved domains and families by matching the sequence against member-database signatures (Pfam, PROSITE, CDD, …). Gene Ontology (GO) terms describe molecular function, biological process, and cellular component in a controlled vocabulary. CATH places the structure in a hierarchical fold classification (Class/Architecture/Topology/Homologous-superfamily). The organism is the source species.

Rendered structure images. Structure images are PyMOL r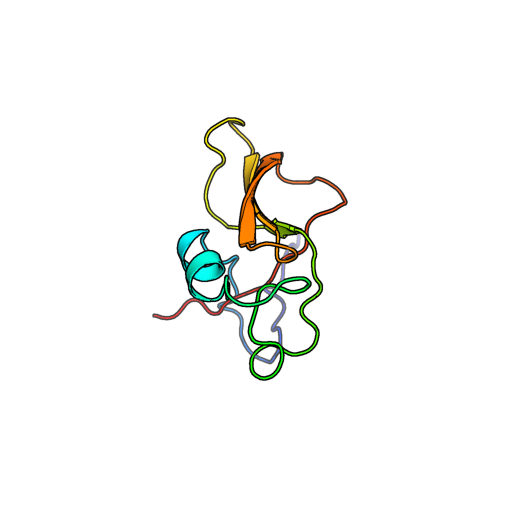enders from six orthogonal camera directions. Cartoon representation draws helices as coils and strands as arrows; sticks shows the backbone as bonds; surface shows the solvent-excluded envelope. Rainbow coloring maps sequence position to hue (blue→red, N→C); chain coloring assigns a distinct color per polypeptide.

Sequence. This is the polypeptide sequence — one letter per residue, N-terminus first. Length ranges from a few dozen residues for small domains to over a thousand for large multi-domain proteins.

Secondary structure (8-state, DSSP). The SS8 string is DSSP's per-residue secondary-structure call. α-helix (H) means an i→i+4 H-bond ladder; β-strand (E) means the residue participates in a β-sheet; 3₁₀ (G) and π (I) are tighter and wider helices; T/S are turns/bends; '-' is loop.

Nearest PDB structures. Structural nearest neighbors (via Foldseek easy-search vs the PDB). Reported per hit: target PDB id, E-value, and alignment TM-score. A TM-score above ~0.5 is the conventional threshold for 'same fold'.